Protein AF-A0A1I0WMF3-F1 (afdb_monomer)

Solvent-accessible surface area (backbone atoms only — not comparable to full-atom values): 7806 Å² total; per-residue (Å²): 142,84,91,87,80,87,80,76,82,78,77,78,74,80,68,86,58,58,61,56,57,52,50,53,50,50,50,52,55,50,51,55,55,56,62,73,62,70,67,76,89,66,51,77,66,56,52,51,54,52,49,50,53,51,51,50,56,37,49,51,33,21,50,54,18,21,52,50,16,36,54,51,40,50,48,37,32,77,70,33,51,95,47,42,33,64,52,44,76,68,41,94,58,56,62,61,65,47,48,67,49,29,49,57,34,15,50,52,32,8,50,49,34,25,50,51,51,62,73,66,53,67,74,74,56,80,66,53,65,68,68,72,75,60,133

pLDDT: mean 79.72, std 16.4, range [41.88, 98.69]

Sequence (135 aa):
MRIRGLSLPMIKLPDPEGWLRRWAGRKRARAAFLHNSRKPRMTPEEARRDHWQMLRFLGLHAAVGALIGTAASLSLIVLDIGGLGRLFARASNHALPLILVIVPFASLFGGAAAATAILTLPYQTKYRDEDEDRP

Foldseek 3Di:
DDDDDDDDPPPPDPDPCVVVVVVVVVVVVVVVVVVVPPDPPDDPVRVVVVVVVLVVLLQVQLQVQLVVLQVVLVCCLVVCPVPNVVVLVPDPDNVVSSCVRSVVSSRVRSVVSSVVSVVPPPPVVVPPVVVVPDD

Mean predicted aligned error: 14.44 Å

Secondary structure (DSSP, 8-state):
---------------TTHHHHHHHHHHHHHHHHHHTT------HHHHHHHHHHHHHHHHHHHHHHHHHHHHHHHHHHHTTGGGHHHHHHT-S-SHHHHHHHHHHHHHHHHHHHHHHHHHH--TTTTTTHHHHS--

Structure (mmCIF, N/CA/C/O backbone):
data_AF-A0A1I0WMF3-F1
#
_entry.id   AF-A0A1I0WMF3-F1
#
loop_
_atom_site.group_PDB
_atom_site.id
_atom_site.type_symbol
_atom_site.label_atom_id
_atom_site.label_alt_id
_atom_site.label_comp_id
_atom_site.label_asym_id
_atom_site.label_entity_id
_atom_site.label_seq_id
_atom_site.pdbx_PDB_ins_code
_atom_site.Cartn_x
_atom_site.Cartn_y
_atom_site.Cartn_z
_atom_site.occupancy
_atom_site.B_iso_or_equiv
_atom_site.auth_seq_id
_atom_site.auth_comp_id
_atom_site.auth_asym_id
_atom_site.auth_atom_id
_atom_site.pdbx_PDB_model_num
ATOM 1 N N . MET A 1 1 ? 64.592 -54.337 6.634 1.00 47.94 1 MET A N 1
ATOM 2 C CA . MET A 1 1 ? 64.377 -53.185 7.538 1.00 47.94 1 MET A CA 1
ATOM 3 C C . MET A 1 1 ? 65.040 -51.956 6.914 1.00 47.94 1 MET A C 1
ATOM 5 O O . MET A 1 1 ? 66.260 -51.905 6.867 1.00 47.94 1 MET A O 1
ATOM 9 N N . ARG A 1 2 ? 64.267 -51.029 6.325 1.00 41.88 2 ARG A N 1
ATOM 10 C CA . ARG A 1 2 ? 64.772 -49.767 5.747 1.00 41.88 2 ARG A CA 1
ATOM 11 C C . ARG A 1 2 ? 63.706 -48.687 5.932 1.00 41.88 2 ARG A C 1
ATOM 13 O O . ARG A 1 2 ? 62.623 -48.787 5.371 1.00 41.88 2 ARG A O 1
ATOM 20 N N . ILE A 1 3 ? 64.010 -47.701 6.769 1.00 57.88 3 ILE A N 1
ATOM 21 C CA . ILE A 1 3 ? 63.195 -46.502 6.988 1.00 57.88 3 ILE A CA 1
ATOM 22 C C . ILE A 1 3 ? 63.621 -45.452 5.955 1.00 57.88 3 ILE A C 1
ATOM 24 O O . ILE A 1 3 ? 64.824 -45.260 5.777 1.00 57.88 3 ILE A O 1
ATOM 28 N N . ARG A 1 4 ? 62.646 -44.762 5.344 1.00 49.53 4 ARG A N 1
ATOM 29 C CA . ARG A 1 4 ? 62.584 -43.302 5.072 1.00 49.53 4 ARG A CA 1
ATOM 30 C C . ARG A 1 4 ? 61.906 -42.990 3.737 1.00 49.53 4 ARG A C 1
ATOM 32 O O . ARG A 1 4 ? 62.306 -43.486 2.693 1.00 49.53 4 ARG A O 1
ATOM 39 N N . GLY A 1 5 ? 60.947 -42.070 3.802 1.00 50.56 5 GLY A N 1
ATOM 40 C CA . GLY A 1 5 ? 60.335 -41.417 2.650 1.00 50.56 5 GLY A CA 1
ATOM 41 C C . GLY A 1 5 ? 59.314 -40.367 3.084 1.00 50.56 5 GLY A C 1
ATOM 42 O O . GLY A 1 5 ? 58.134 -40.506 2.789 1.00 50.56 5 GLY A O 1
ATOM 43 N N . LEU A 1 6 ? 59.752 -39.352 3.842 1.00 54.50 6 LEU A N 1
ATOM 44 C CA . LEU A 1 6 ? 58.953 -38.150 4.105 1.00 54.50 6 LEU A CA 1
ATOM 45 C C . LEU A 1 6 ? 58.632 -37.475 2.764 1.00 54.50 6 LEU A C 1
ATOM 47 O O . LEU A 1 6 ? 59.530 -36.963 2.099 1.00 54.50 6 LEU A O 1
ATOM 51 N N . SER A 1 7 ? 57.359 -37.473 2.378 1.00 55.72 7 SER A N 1
ATOM 52 C CA . SER A 1 7 ? 56.871 -36.695 1.239 1.00 55.72 7 SER A CA 1
ATOM 53 C C . SER A 1 7 ? 56.570 -35.277 1.721 1.00 55.72 7 SER A C 1
ATOM 55 O O . SER A 1 7 ? 55.611 -35.059 2.458 1.00 55.72 7 SER A O 1
ATOM 57 N N . LEU A 1 8 ? 57.424 -34.319 1.358 1.00 60.72 8 LEU A N 1
ATOM 58 C CA . LEU A 1 8 ? 57.193 -32.898 1.619 1.00 60.72 8 LEU A CA 1
ATOM 59 C C . LEU A 1 8 ? 56.001 -32.414 0.772 1.00 60.72 8 LEU A C 1
ATOM 61 O O . LEU A 1 8 ? 55.981 -32.682 -0.433 1.00 60.72 8 LEU A O 1
ATOM 65 N N . PRO A 1 9 ? 55.023 -31.686 1.341 1.00 57.09 9 PRO A N 1
ATOM 66 C CA . PRO A 1 9 ? 53.995 -31.036 0.542 1.00 57.09 9 PRO A CA 1
ATOM 67 C C . PRO A 1 9 ? 54.660 -29.963 -0.325 1.00 57.09 9 PRO A C 1
ATOM 69 O O . PRO A 1 9 ? 55.214 -28.986 0.177 1.00 57.09 9 PRO A O 1
ATOM 72 N N . MET A 1 10 ? 54.632 -30.170 -1.641 1.00 50.84 10 MET A N 1
ATOM 73 C CA . MET A 1 10 ? 55.092 -29.201 -2.630 1.00 50.84 10 MET A CA 1
ATOM 74 C C . MET A 1 10 ? 54.294 -27.902 -2.442 1.00 50.84 10 MET A C 1
ATOM 76 O O . MET A 1 10 ? 53.097 -27.848 -2.732 1.00 50.84 10 MET A O 1
ATOM 80 N N . ILE A 1 11 ? 54.944 -26.857 -1.928 1.00 61.97 11 ILE A N 1
ATOM 81 C CA . ILE A 1 11 ? 54.381 -25.507 -1.875 1.00 61.97 11 ILE A CA 1
ATOM 82 C C . ILE A 1 11 ? 54.175 -25.072 -3.330 1.00 61.97 11 ILE A C 1
ATOM 84 O O . ILE A 1 11 ? 55.137 -24.795 -4.044 1.00 61.97 11 ILE A O 1
ATOM 88 N N . LYS A 1 12 ? 52.916 -25.065 -3.790 1.00 65.62 12 LYS A N 1
ATOM 89 C CA . LYS A 1 12 ? 52.531 -24.495 -5.087 1.00 65.62 12 LYS A CA 1
ATOM 90 C C . LYS A 1 12 ? 52.986 -23.037 -5.108 1.00 65.62 12 LYS A C 1
ATOM 92 O O . LYS A 1 12 ? 52.430 -22.218 -4.376 1.00 65.62 12 LYS A O 1
ATOM 97 N N . LEU A 1 13 ? 53.985 -22.716 -5.932 1.00 65.88 13 LEU A N 1
ATOM 98 C CA . LEU A 1 13 ? 54.371 -21.327 -6.156 1.00 65.88 13 LEU A CA 1
ATOM 99 C C . LEU A 1 13 ? 53.162 -20.546 -6.706 1.00 65.88 13 LEU A C 1
ATOM 101 O O . LEU A 1 13 ? 52.425 -21.078 -7.544 1.00 65.88 13 LEU A O 1
ATOM 105 N N . PRO A 1 14 ? 52.937 -19.305 -6.243 1.00 68.19 14 PRO A N 1
ATOM 106 C CA . PRO A 1 14 ? 51.873 -18.463 -6.768 1.00 68.19 14 PRO A CA 1
ATOM 107 C C . PRO A 1 14 ? 52.100 -18.204 -8.262 1.00 68.19 14 PRO A C 1
ATOM 109 O O . PRO A 1 14 ? 53.180 -17.787 -8.668 1.00 68.19 14 PRO A O 1
ATOM 112 N N . ASP A 1 15 ? 51.067 -18.469 -9.067 1.00 75.38 15 ASP A N 1
ATOM 113 C CA . ASP A 1 15 ? 51.066 -18.282 -10.520 1.00 75.38 15 ASP A CA 1
ATOM 114 C C . ASP A 1 15 ? 51.339 -16.802 -10.875 1.00 75.38 15 ASP A C 1
ATOM 116 O O . ASP A 1 15 ? 50.484 -15.944 -10.605 1.00 75.38 15 ASP A O 1
ATOM 120 N N . PRO A 1 16 ? 52.500 -16.482 -11.482 1.00 72.75 16 PRO A N 1
ATOM 121 C CA . PRO A 1 16 ? 52.890 -15.109 -11.787 1.00 72.75 16 PRO A CA 1
ATOM 122 C C . PRO A 1 16 ? 52.038 -14.488 -12.900 1.00 72.75 16 PRO A C 1
ATOM 124 O O . PRO A 1 16 ? 51.988 -13.264 -13.006 1.00 72.75 16 PRO A O 1
ATOM 127 N N . GLU A 1 17 ? 51.312 -15.283 -13.692 1.00 76.81 17 GLU A N 1
ATOM 128 C CA . GLU A 1 17 ? 50.462 -14.792 -14.784 1.00 76.81 17 GLU A CA 1
ATOM 129 C C . GLU A 1 17 ? 48.965 -14.811 -14.447 1.00 76.81 17 GLU A C 1
ATOM 131 O O . GLU A 1 17 ? 48.122 -14.304 -15.200 1.00 76.81 17 GLU A O 1
ATOM 136 N N . GLY A 1 18 ? 48.608 -15.313 -13.263 1.00 76.81 18 GLY A N 1
ATOM 137 C CA . GLY A 1 18 ? 47.228 -15.344 -12.787 1.00 76.81 18 GLY A CA 1
ATOM 138 C C . GLY A 1 18 ? 46.605 -13.947 -12.668 1.00 76.81 18 GLY A C 1
ATOM 139 O O . GLY A 1 18 ? 45.385 -13.784 -12.765 1.00 76.81 18 GLY A O 1
ATOM 140 N N . TRP A 1 19 ? 47.407 -12.894 -12.481 1.00 75.50 19 TRP A N 1
ATOM 141 C CA . TRP A 1 19 ? 46.902 -11.515 -12.475 1.00 75.50 19 TRP A CA 1
ATOM 142 C C . TRP A 1 19 ? 46.526 -11.017 -13.882 1.00 75.50 19 TRP A C 1
ATOM 144 O O . TRP A 1 19 ? 45.509 -10.329 -14.010 1.00 75.50 19 TRP A O 1
ATOM 154 N N . LEU A 1 20 ? 47.259 -11.424 -14.927 1.00 78.69 20 LEU A N 1
ATOM 155 C CA . LEU A 1 20 ? 46.979 -11.072 -16.325 1.00 78.69 20 LEU A CA 1
ATOM 156 C C . LEU A 1 20 ? 45.687 -11.726 -16.807 1.00 78.69 20 LEU A C 1
ATOM 158 O O . LEU A 1 20 ? 44.822 -11.043 -17.357 1.00 78.69 20 LEU A O 1
ATOM 162 N N . ARG A 1 21 ? 45.495 -13.022 -16.521 1.00 80.50 21 ARG A N 1
ATOM 163 C CA . ARG A 1 21 ? 44.248 -13.733 -16.864 1.00 80.50 21 ARG A CA 1
ATOM 164 C C . ARG A 1 21 ? 43.040 -13.116 -16.158 1.00 80.50 21 ARG A C 1
ATOM 166 O O . ARG A 1 21 ? 42.008 -12.888 -16.789 1.00 80.50 21 ARG A O 1
ATOM 173 N N . ARG A 1 22 ? 43.183 -12.749 -14.877 1.00 78.44 22 ARG A N 1
ATOM 174 C CA . ARG A 1 22 ? 42.142 -12.026 -14.121 1.00 78.44 22 ARG A CA 1
ATOM 175 C C . ARG A 1 22 ? 41.869 -10.634 -14.694 1.00 78.44 22 ARG A C 1
ATOM 177 O O . ARG A 1 22 ? 40.714 -10.223 -14.777 1.00 78.44 22 ARG A O 1
ATOM 184 N N . TRP A 1 23 ? 42.898 -9.902 -15.118 1.00 73.12 23 TRP A N 1
ATOM 185 C CA . TRP A 1 23 ? 42.734 -8.585 -15.737 1.00 73.12 23 TRP A CA 1
ATOM 186 C C . TRP A 1 23 ? 42.064 -8.663 -17.116 1.00 73.12 23 TRP A C 1
ATOM 188 O O . TRP A 1 23 ? 41.138 -7.894 -17.386 1.00 73.12 23 TRP A O 1
ATOM 198 N N . ALA A 1 24 ? 42.445 -9.635 -17.945 1.00 79.81 24 ALA A N 1
ATOM 199 C CA . ALA A 1 24 ? 41.810 -9.900 -19.234 1.00 79.81 24 ALA A CA 1
ATOM 200 C C . ALA A 1 24 ? 40.341 -10.336 -19.072 1.00 79.81 24 ALA A C 1
ATOM 202 O O . ALA A 1 24 ? 39.470 -9.847 -19.794 1.00 79.81 24 ALA A O 1
ATOM 203 N N . GLY A 1 25 ? 40.045 -11.182 -18.077 1.00 75.31 25 GLY A N 1
ATOM 204 C CA . GLY A 1 25 ? 38.676 -11.567 -17.718 1.00 75.31 25 GLY A CA 1
ATOM 205 C C . GLY A 1 25 ? 37.821 -10.369 -17.297 1.00 75.31 25 GLY A C 1
ATOM 206 O O . GLY A 1 25 ? 36.711 -10.195 -17.799 1.00 75.31 25 GLY A O 1
ATOM 207 N N . ARG A 1 26 ? 38.372 -9.468 -16.468 1.00 73.69 26 ARG A N 1
ATOM 208 C CA . ARG A 1 26 ? 37.697 -8.214 -16.087 1.00 73.69 26 ARG A CA 1
ATOM 209 C C . ARG A 1 26 ? 37.403 -7.316 -17.285 1.00 73.69 26 ARG A C 1
ATOM 211 O O . ARG A 1 26 ? 36.330 -6.724 -17.330 1.00 73.69 26 ARG A O 1
ATOM 218 N N . LYS A 1 27 ? 38.307 -7.217 -18.266 1.00 69.25 27 LYS A N 1
ATOM 219 C CA . LYS A 1 27 ? 38.054 -6.421 -19.480 1.00 69.25 27 LYS A CA 1
ATOM 220 C C . LYS A 1 27 ? 36.918 -6.985 -20.329 1.00 69.25 27 LYS A C 1
ATOM 222 O O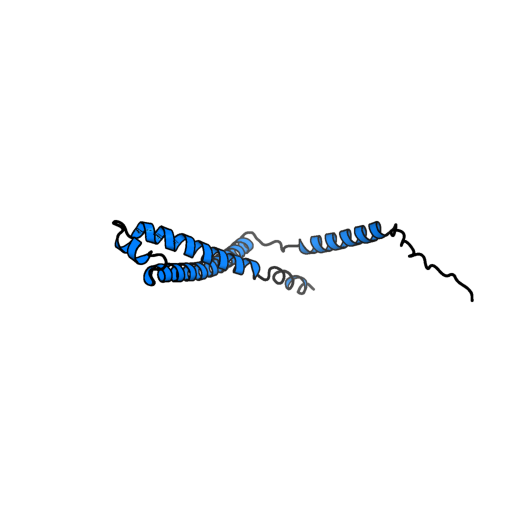 . LYS A 1 27 ? 36.094 -6.203 -20.789 1.00 69.25 27 LYS A O 1
ATOM 227 N N . ARG A 1 28 ? 36.830 -8.310 -20.491 1.00 68.38 28 ARG A N 1
ATOM 228 C CA . ARG A 1 28 ? 35.714 -8.942 -21.222 1.00 68.38 28 ARG A CA 1
ATOM 229 C C . ARG A 1 28 ? 34.385 -8.781 -20.494 1.00 68.38 28 ARG A C 1
ATOM 231 O O . ARG A 1 28 ? 33.411 -8.397 -21.125 1.00 68.38 28 ARG A O 1
ATOM 238 N N . ALA A 1 29 ? 34.359 -8.978 -19.174 1.00 66.75 29 ALA A N 1
ATOM 239 C CA . ALA A 1 29 ? 33.163 -8.731 -18.366 1.00 66.75 29 ALA A CA 1
ATOM 240 C C . ALA A 1 29 ? 32.701 -7.266 -18.465 1.00 66.75 29 ALA A C 1
ATOM 242 O O . ALA A 1 29 ? 31.514 -6.981 -18.591 1.00 66.75 29 ALA A O 1
ATOM 243 N N . ARG A 1 30 ? 33.653 -6.328 -18.485 1.00 63.66 30 ARG A N 1
ATOM 244 C CA . ARG A 1 30 ? 33.381 -4.897 -18.643 1.00 63.66 30 ARG A CA 1
ATOM 245 C C . ARG A 1 30 ? 32.901 -4.544 -20.057 1.00 63.66 30 ARG A C 1
ATOM 247 O O . ARG A 1 30 ? 32.010 -3.718 -20.190 1.00 63.66 30 ARG A O 1
ATOM 254 N N . ALA A 1 31 ? 33.430 -5.188 -21.098 1.00 64.12 31 ALA A N 1
ATOM 255 C CA . ALA A 1 31 ? 32.948 -5.031 -22.473 1.00 64.12 31 ALA A CA 1
ATOM 256 C C . ALA A 1 31 ? 31.533 -5.612 -22.663 1.00 64.12 31 ALA A C 1
ATOM 258 O O . ALA A 1 31 ? 30.696 -4.970 -23.289 1.00 64.12 31 ALA A O 1
ATOM 259 N N . ALA A 1 32 ? 31.237 -6.765 -22.055 1.00 62.56 32 ALA A N 1
ATOM 260 C CA . ALA A 1 32 ? 29.894 -7.347 -22.033 1.00 62.56 32 ALA A CA 1
ATOM 261 C C . ALA A 1 32 ? 28.889 -6.449 -21.284 1.00 62.56 32 ALA A C 1
ATOM 263 O O . ALA A 1 32 ? 27.772 -6.240 -21.750 1.00 62.56 32 ALA A O 1
ATOM 264 N N . PHE A 1 33 ? 29.306 -5.830 -20.174 1.00 60.91 33 PHE A N 1
ATOM 265 C CA . PHE A 1 33 ? 28.498 -4.837 -19.459 1.00 60.91 33 PHE A CA 1
ATOM 266 C C . PHE A 1 33 ? 28.219 -3.577 -20.301 1.00 60.91 33 PHE A C 1
ATOM 268 O O . PHE A 1 33 ? 27.115 -3.036 -20.268 1.00 60.91 33 PHE A O 1
ATOM 275 N N . LEU A 1 34 ? 29.197 -3.123 -21.093 1.00 59.53 34 LEU A N 1
ATOM 276 C CA . LEU A 1 34 ? 29.028 -1.980 -21.996 1.00 59.53 34 LEU A CA 1
ATOM 277 C C . LEU A 1 34 ? 28.126 -2.308 -23.197 1.00 59.53 34 LEU A C 1
ATOM 279 O O . LEU A 1 34 ? 27.387 -1.435 -23.645 1.00 59.53 34 LEU A O 1
ATOM 283 N N . HIS A 1 35 ? 28.122 -3.556 -23.679 1.00 56.06 35 HIS A N 1
ATOM 284 C CA . HIS A 1 35 ? 27.193 -3.995 -24.726 1.00 56.06 35 HIS A CA 1
ATOM 285 C C . HIS A 1 35 ? 25.728 -3.941 -24.253 1.00 56.06 35 HIS A C 1
ATOM 287 O O . HIS A 1 35 ? 24.855 -3.535 -25.013 1.00 56.06 35 HIS A O 1
ATOM 293 N N . ASN A 1 36 ? 25.473 -4.224 -22.971 1.00 54.59 36 ASN A N 1
ATOM 294 C CA . ASN A 1 36 ? 24.152 -4.133 -22.330 1.00 54.59 36 ASN A CA 1
ATOM 295 C C . ASN A 1 36 ? 23.660 -2.681 -22.096 1.00 54.59 36 ASN A C 1
ATOM 297 O O . ASN A 1 36 ? 22.574 -2.454 -21.573 1.00 54.59 36 ASN A O 1
ATOM 301 N N . SER A 1 37 ? 24.464 -1.665 -22.436 1.00 55.00 37 SER A N 1
ATOM 302 C CA . SER A 1 37 ? 24.105 -0.248 -22.248 1.00 55.00 37 SER A CA 1
ATOM 303 C C . SER A 1 37 ? 23.506 0.411 -23.494 1.00 55.00 37 SER A C 1
ATOM 305 O O . SER A 1 37 ? 23.170 1.597 -23.443 1.00 55.00 37 SER A O 1
ATOM 307 N N . ARG A 1 38 ? 23.338 -0.317 -24.608 1.00 56.53 38 ARG A N 1
ATOM 308 C CA . ARG A 1 38 ? 22.601 0.185 -25.779 1.00 56.53 38 ARG A CA 1
ATOM 309 C C . ARG A 1 38 ? 21.097 0.130 -25.513 1.00 56.53 38 ARG A C 1
ATOM 311 O O . ARG A 1 38 ? 20.370 -0.606 -26.160 1.00 56.53 38 ARG A O 1
ATOM 318 N N . LYS A 1 39 ? 20.620 0.928 -24.554 1.00 58.22 39 LYS A N 1
ATOM 319 C CA . LYS A 1 39 ? 19.186 1.202 -24.454 1.00 58.22 39 LYS A CA 1
ATOM 320 C C . LYS A 1 39 ? 18.742 1.819 -25.787 1.00 58.22 39 LYS A C 1
ATOM 322 O O . LYS A 1 39 ? 19.389 2.784 -26.218 1.00 58.22 39 LYS A O 1
ATOM 327 N N . PRO A 1 40 ? 17.688 1.296 -26.435 1.00 64.44 40 PRO A N 1
ATOM 328 C CA . PRO A 1 40 ? 17.093 1.940 -27.596 1.00 64.44 40 PRO A CA 1
ATOM 329 C C . PRO A 1 40 ? 16.849 3.416 -27.276 1.00 64.44 40 PRO A C 1
ATOM 331 O O . PRO A 1 40 ? 16.430 3.756 -26.164 1.00 64.44 40 PRO A O 1
ATOM 334 N N . ARG A 1 41 ? 17.161 4.317 -28.215 1.00 64.56 41 ARG A N 1
ATOM 335 C CA . ARG A 1 41 ? 16.834 5.737 -28.048 1.00 64.56 41 ARG A CA 1
ATOM 336 C C . ARG A 1 41 ? 15.315 5.882 -28.126 1.00 64.56 41 ARG A C 1
ATOM 338 O O . ARG A 1 41 ? 14.783 6.084 -29.208 1.00 64.56 41 ARG A O 1
ATOM 345 N N . MET A 1 42 ? 14.641 5.755 -26.986 1.00 68.44 42 MET A N 1
ATOM 346 C CA . MET A 1 42 ? 13.215 6.045 -26.870 1.00 68.44 42 MET A CA 1
ATOM 347 C C . MET A 1 42 ? 12.982 7.535 -27.070 1.00 68.44 42 MET A C 1
ATOM 349 O O . MET A 1 42 ? 13.722 8.379 -26.547 1.00 68.44 42 MET A O 1
ATOM 353 N N . THR A 1 43 ? 11.923 7.859 -27.796 1.00 81.62 43 THR A N 1
ATOM 354 C CA . THR A 1 43 ? 11.415 9.226 -27.818 1.00 81.62 43 THR A CA 1
ATOM 355 C C . THR A 1 43 ? 10.901 9.607 -26.417 1.00 81.62 43 THR A C 1
ATOM 357 O O . THR A 1 43 ? 10.488 8.734 -25.644 1.00 81.62 43 THR A O 1
ATOM 360 N N . PRO A 1 44 ? 10.904 10.901 -26.041 1.00 80.00 44 PRO A N 1
ATOM 361 C CA . PRO A 1 44 ? 10.408 11.340 -24.732 1.00 80.00 44 PRO A CA 1
ATOM 362 C C . PRO A 1 44 ? 8.972 10.876 -24.430 1.00 80.00 44 PRO A C 1
ATOM 364 O O . PRO A 1 44 ? 8.622 10.621 -23.278 1.00 80.00 44 PRO A O 1
ATOM 367 N N . GLU A 1 45 ? 8.149 10.736 -25.471 1.00 82.94 45 GLU A N 1
ATOM 368 C CA . GLU A 1 45 ? 6.762 10.276 -25.376 1.00 82.94 45 GLU A CA 1
ATOM 369 C C . GLU A 1 45 ? 6.653 8.778 -25.057 1.00 82.94 45 GLU A C 1
ATOM 371 O O . GLU A 1 45 ? 5.866 8.382 -24.191 1.00 82.94 45 GLU A O 1
ATOM 376 N N . GLU A 1 46 ? 7.477 7.940 -25.690 1.00 81.50 46 GLU A N 1
ATOM 377 C CA . GLU A 1 46 ? 7.514 6.493 -25.437 1.00 81.50 46 GLU A CA 1
ATOM 378 C C . GLU A 1 46 ? 7.977 6.186 -24.012 1.00 81.50 46 GLU A C 1
ATOM 380 O O . GLU A 1 46 ? 7.351 5.383 -23.316 1.00 81.50 46 GLU A O 1
ATOM 385 N N . ALA A 1 47 ? 9.001 6.897 -23.531 1.00 82.56 47 ALA A N 1
ATOM 386 C CA . ALA A 1 47 ? 9.487 6.752 -22.161 1.00 82.56 47 ALA A CA 1
ATOM 387 C C . ALA A 1 47 ? 8.411 7.117 -21.121 1.00 82.56 47 ALA A C 1
ATOM 389 O O . ALA A 1 47 ? 8.286 6.457 -20.086 1.00 82.56 47 ALA A O 1
ATOM 390 N N . ARG A 1 48 ? 7.594 8.145 -21.393 1.00 84.50 48 ARG A N 1
ATOM 391 C CA . ARG A 1 48 ? 6.506 8.558 -20.495 1.00 84.50 48 ARG A CA 1
ATOM 392 C C . ARG A 1 48 ? 5.385 7.523 -20.442 1.00 84.50 48 ARG A C 1
ATOM 394 O O . ARG A 1 48 ? 4.879 7.235 -19.356 1.00 84.50 48 ARG A O 1
ATOM 401 N N . ARG A 1 49 ? 4.998 6.956 -21.588 1.00 85.12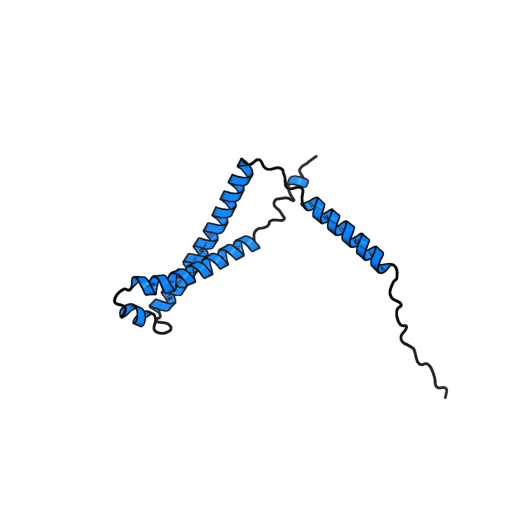 49 ARG A N 1
ATOM 402 C CA . ARG A 1 49 ? 3.970 5.906 -21.649 1.00 85.12 49 ARG A CA 1
ATOM 403 C C . ARG A 1 49 ? 4.434 4.632 -20.936 1.00 85.12 49 ARG A C 1
ATOM 405 O O . ARG A 1 49 ? 3.654 4.065 -20.173 1.00 85.12 49 ARG A O 1
ATOM 412 N N . ASP A 1 50 ? 5.694 4.246 -21.117 1.00 84.38 50 ASP A N 1
ATOM 413 C CA . ASP A 1 50 ? 6.291 3.104 -20.418 1.00 84.38 50 ASP A CA 1
ATOM 414 C C . ASP A 1 50 ? 6.317 3.310 -18.895 1.00 84.38 50 ASP A C 1
ATOM 416 O O . ASP A 1 50 ? 5.890 2.451 -18.120 1.00 84.38 50 ASP A O 1
ATOM 4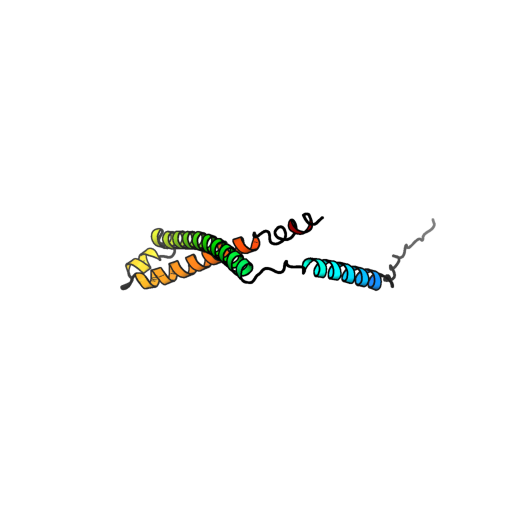20 N N . HIS A 1 51 ? 6.721 4.504 -18.450 1.00 86.56 51 HIS A N 1
ATOM 421 C CA . HIS A 1 51 ? 6.739 4.846 -17.030 1.00 86.56 51 HIS A CA 1
ATOM 422 C C . HIS A 1 51 ? 5.339 4.800 -16.399 1.00 86.56 51 HIS A C 1
ATOM 424 O O . HIS A 1 51 ? 5.173 4.280 -15.297 1.00 86.56 51 HIS A O 1
ATOM 430 N N . TRP A 1 52 ? 4.311 5.279 -17.106 1.00 91.38 52 TRP A N 1
ATOM 431 C CA . TRP A 1 52 ? 2.922 5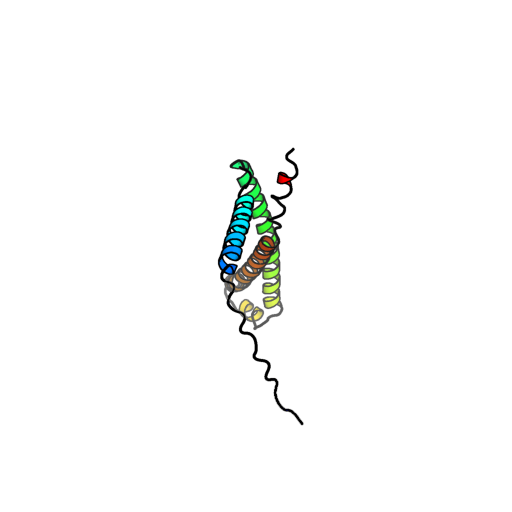.193 -16.645 1.00 91.38 52 TRP A CA 1
ATOM 432 C C . TRP A 1 52 ? 2.428 3.752 -16.499 1.00 91.38 52 TRP A C 1
ATOM 434 O O . TRP A 1 52 ? 1.728 3.441 -15.533 1.00 91.38 52 TRP A O 1
ATOM 444 N N . GLN A 1 53 ? 2.794 2.865 -17.427 1.00 88.88 53 GLN A N 1
ATOM 445 C CA . GLN A 1 53 ? 2.462 1.442 -17.327 1.00 88.88 53 GLN A CA 1
ATOM 446 C C . GLN A 1 53 ? 3.143 0.801 -16.113 1.00 88.88 53 GLN A C 1
ATOM 448 O O . GLN A 1 53 ? 2.490 0.081 -15.354 1.00 88.88 53 GLN A O 1
ATOM 453 N N . MET A 1 54 ? 4.413 1.135 -15.869 1.00 90.00 54 MET A N 1
ATOM 454 C CA . MET A 1 54 ? 5.154 0.679 -14.693 1.00 90.00 54 MET A CA 1
ATOM 455 C C . MET A 1 54 ? 4.537 1.192 -13.381 1.00 90.00 54 MET A C 1
ATOM 457 O O . MET A 1 54 ? 4.327 0.404 -12.460 1.00 90.00 54 MET A O 1
ATOM 461 N N . LEU A 1 55 ? 4.184 2.481 -13.293 1.00 92.12 55 LEU A N 1
ATOM 462 C CA . LEU A 1 55 ? 3.529 3.056 -12.109 1.00 92.12 55 LEU A CA 1
ATOM 463 C C . LEU A 1 55 ? 2.162 2.426 -11.847 1.00 92.12 55 LEU A C 1
ATOM 465 O O . LEU A 1 55 ? 1.822 2.162 -10.697 1.00 92.12 55 LEU A O 1
ATOM 469 N N . ARG A 1 56 ? 1.382 2.148 -12.896 1.00 93.94 56 ARG A N 1
ATOM 470 C CA . ARG A 1 56 ? 0.089 1.469 -12.758 1.00 93.94 56 ARG A CA 1
ATOM 471 C C . ARG A 1 56 ? 0.257 0.031 -12.267 1.00 93.94 56 ARG A C 1
ATOM 473 O O . ARG A 1 56 ? -0.484 -0.391 -11.383 1.00 93.94 56 ARG A O 1
ATOM 480 N N . PHE A 1 57 ? 1.224 -0.705 -12.811 1.00 91.81 57 PHE A N 1
ATOM 481 C CA . PHE A 1 57 ? 1.551 -2.060 -12.363 1.00 91.81 57 PHE A CA 1
ATOM 482 C C . PHE A 1 57 ? 1.964 -2.074 -10.887 1.00 91.81 57 PHE A C 1
ATOM 484 O O . PHE A 1 57 ? 1.443 -2.867 -10.100 1.00 91.81 57 PHE A O 1
ATOM 491 N N . LEU A 1 58 ? 2.841 -1.147 -10.499 1.00 94.44 58 LEU A N 1
ATOM 492 C CA . LEU A 1 58 ? 3.299 -1.001 -9.124 1.00 94.44 58 LEU A CA 1
ATOM 493 C C . LEU A 1 58 ? 2.163 -0.587 -8.183 1.00 94.44 58 LEU A C 1
ATOM 495 O O . LEU A 1 58 ? 2.005 -1.167 -7.112 1.00 94.44 58 LEU A O 1
ATOM 499 N N . GLY A 1 59 ? 1.345 0.378 -8.605 1.00 96.31 59 GLY A N 1
ATOM 500 C CA . GLY A 1 59 ? 0.189 0.862 -7.858 1.00 96.31 59 GLY A CA 1
ATOM 501 C C . GLY A 1 59 ? -0.859 -0.224 -7.627 1.00 96.31 59 GLY A C 1
ATOM 502 O O . GLY A 1 59 ? -1.421 -0.294 -6.539 1.00 96.31 59 GLY A O 1
ATOM 503 N N . LEU A 1 60 ? -1.078 -1.119 -8.597 1.00 97.00 60 LEU A N 1
ATOM 504 C CA . LEU A 1 60 ? -1.986 -2.255 -8.428 1.00 97.00 60 LEU A CA 1
ATOM 505 C C . LEU A 1 60 ? -1.470 -3.236 -7.365 1.00 97.00 60 LEU A C 1
ATOM 507 O O . LEU A 1 60 ? -2.234 -3.649 -6.496 1.00 97.00 60 LEU A O 1
ATOM 511 N N . HIS A 1 61 ? -0.175 -3.564 -7.384 1.00 97.44 61 HIS A N 1
ATOM 512 C CA . HIS A 1 61 ? 0.425 -4.426 -6.359 1.00 97.44 61 HIS A CA 1
ATOM 513 C C . HIS A 1 61 ? 0.405 -3.763 -4.983 1.00 97.44 61 HIS A C 1
ATOM 515 O O . HIS A 1 61 ? 0.042 -4.405 -3.998 1.00 97.44 61 HIS A O 1
ATOM 521 N N . ALA A 1 62 ? 0.717 -2.468 -4.920 1.00 98.00 62 ALA A N 1
ATOM 522 C CA . ALA A 1 62 ? 0.617 -1.690 -3.694 1.00 98.00 62 ALA A CA 1
ATOM 523 C C . ALA A 1 62 ? -0.812 -1.689 -3.136 1.00 98.00 62 ALA A C 1
ATOM 525 O O . ALA A 1 62 ? -0.993 -1.874 -1.937 1.00 98.00 62 ALA A O 1
ATOM 526 N N . ALA A 1 63 ? -1.828 -1.540 -3.991 1.00 98.25 63 ALA A N 1
ATOM 527 C CA . ALA A 1 63 ? -3.231 -1.587 -3.590 1.00 98.25 63 ALA A CA 1
ATOM 528 C C . ALA A 1 63 ? -3.634 -2.967 -3.048 1.00 98.25 63 ALA A C 1
ATOM 530 O O . ALA A 1 63 ? -4.269 -3.044 -1.998 1.00 98.25 63 ALA A O 1
ATOM 531 N N . VAL A 1 64 ? -3.226 -4.055 -3.710 1.00 98.19 64 VAL A N 1
ATOM 532 C CA . VAL A 1 64 ? -3.477 -5.424 -3.222 1.00 98.19 64 VAL A CA 1
ATOM 533 C C . VAL A 1 64 ? -2.806 -5.647 -1.867 1.00 98.19 64 VAL A C 1
ATOM 535 O O . VAL A 1 64 ? -3.451 -6.120 -0.932 1.00 98.19 64 VAL A O 1
ATOM 538 N N . GLY A 1 65 ? -1.539 -5.254 -1.724 1.00 98.31 65 GLY A N 1
ATOM 539 C CA . GLY A 1 65 ? -0.838 -5.326 -0.445 1.00 98.31 65 GLY A CA 1
ATOM 540 C C . GLY A 1 65 ? -1.521 -4.486 0.636 1.00 98.31 65 GLY A C 1
ATOM 541 O O . GLY A 1 65 ? -1.756 -4.972 1.738 1.00 98.31 65 GLY A O 1
ATOM 542 N N . ALA A 1 66 ? -1.926 -3.257 0.320 1.00 98.69 66 ALA A N 1
ATOM 543 C CA . ALA A 1 66 ? -2.625 -2.387 1.258 1.00 98.69 66 ALA A CA 1
ATOM 544 C C . ALA A 1 66 ? -3.943 -3.001 1.743 1.00 98.69 66 ALA A C 1
ATOM 546 O O . ALA A 1 66 ? -4.198 -2.991 2.944 1.00 98.69 66 ALA A O 1
ATOM 547 N N . LEU A 1 67 ? -4.728 -3.610 0.847 1.00 98.56 67 LEU A N 1
ATOM 548 C CA . LEU A 1 67 ? -5.951 -4.331 1.212 1.00 98.56 67 LEU A CA 1
ATOM 549 C C . LEU A 1 67 ? -5.672 -5.487 2.178 1.00 98.56 67 LEU A C 1
ATOM 551 O O . LEU A 1 67 ? -6.401 -5.649 3.154 1.00 98.56 67 LEU A O 1
ATOM 555 N N . ILE A 1 68 ? -4.599 -6.250 1.953 1.00 98.44 68 ILE A N 1
ATOM 556 C CA . ILE A 1 68 ? -4.178 -7.322 2.868 1.00 98.44 68 ILE A CA 1
ATOM 557 C C . ILE A 1 68 ? -3.800 -6.740 4.238 1.00 98.44 68 ILE A C 1
ATOM 559 O O . ILE A 1 68 ? -4.258 -7.242 5.263 1.00 98.44 68 ILE A O 1
ATOM 563 N N . GLY A 1 69 ? -3.019 -5.657 4.273 1.00 98.38 69 GLY A N 1
ATOM 564 C CA . GLY A 1 69 ? -2.648 -4.980 5.520 1.00 98.38 69 GLY A CA 1
ATOM 565 C C . GLY A 1 69 ? -3.860 -4.422 6.277 1.00 98.38 69 GLY A C 1
ATOM 566 O O . GLY A 1 69 ? -3.963 -4.567 7.499 1.00 98.38 69 GLY A O 1
ATOM 567 N N . THR A 1 70 ? -4.828 -3.843 5.564 1.00 98.38 70 THR A N 1
ATOM 568 C CA . THR A 1 70 ? -6.103 -3.399 6.142 1.00 98.38 70 THR A CA 1
ATOM 569 C C . THR A 1 70 ? -6.909 -4.576 6.689 1.00 98.38 70 THR A C 1
ATOM 571 O O . THR A 1 70 ? -7.374 -4.517 7.824 1.00 98.38 70 THR A O 1
ATOM 574 N N . ALA A 1 71 ? -7.036 -5.674 5.944 1.00 98.31 71 ALA A N 1
ATOM 575 C CA . ALA A 1 71 ? -7.744 -6.863 6.418 1.00 98.31 71 ALA A CA 1
ATOM 576 C C . ALA A 1 71 ? -7.082 -7.462 7.672 1.00 98.31 71 ALA A C 1
ATOM 578 O O . ALA A 1 71 ? -7.771 -7.812 8.633 1.00 98.31 71 ALA A O 1
ATOM 579 N N . ALA A 1 72 ? -5.748 -7.521 7.702 1.00 97.62 72 ALA A N 1
ATOM 580 C CA . ALA A 1 72 ? -4.989 -7.992 8.855 1.00 97.62 72 ALA A CA 1
ATOM 581 C C . ALA A 1 72 ? -5.205 -7.098 10.088 1.00 97.62 72 ALA A C 1
ATOM 583 O O . ALA A 1 72 ? -5.540 -7.599 11.160 1.00 97.62 72 ALA A O 1
ATOM 584 N N . SER A 1 73 ? -5.080 -5.777 9.943 1.00 96.19 73 SER A N 1
ATOM 585 C CA . SER A 1 73 ? -5.302 -4.832 11.049 1.00 96.19 73 SER A CA 1
ATOM 586 C C . SER A 1 73 ? -6.739 -4.857 11.577 1.00 96.19 73 SER A C 1
ATOM 588 O O . SER A 1 73 ? -6.938 -4.880 12.791 1.00 96.19 73 SER A O 1
ATOM 590 N N . LEU A 1 74 ? -7.743 -4.936 10.700 1.00 95.62 74 LEU A N 1
ATOM 591 C CA . LEU A 1 74 ? -9.137 -5.118 11.116 1.00 95.62 74 LEU A CA 1
ATOM 592 C C . LEU A 1 74 ? -9.345 -6.443 11.858 1.00 95.62 74 LEU A C 1
ATOM 594 O O . LEU A 1 74 ? -10.048 -6.469 12.865 1.00 95.62 74 LEU A O 1
ATOM 598 N N . SER A 1 75 ? -8.690 -7.518 11.415 1.00 96.31 75 SER A N 1
ATOM 599 C CA . SER A 1 75 ? -8.746 -8.814 12.101 1.00 96.31 75 SER A CA 1
ATOM 600 C C . SER A 1 75 ? -8.189 -8.720 13.523 1.00 96.31 75 SER A C 1
ATOM 602 O O . SER A 1 75 ? -8.794 -9.260 14.444 1.00 96.31 75 SER A O 1
ATOM 604 N N . LEU A 1 76 ? -7.094 -7.979 13.737 1.00 94.62 76 LEU A N 1
ATOM 605 C CA . LEU A 1 76 ? -6.547 -7.744 15.081 1.00 94.62 76 LEU A CA 1
ATOM 606 C C . LEU A 1 76 ? -7.535 -7.003 15.992 1.00 94.62 76 LEU A C 1
ATOM 608 O O . LEU A 1 76 ? -7.644 -7.336 17.171 1.00 94.62 76 LEU A O 1
ATOM 612 N N . ILE A 1 77 ? -8.256 -6.017 15.452 1.00 92.38 77 ILE A N 1
ATOM 613 C CA . ILE A 1 77 ? -9.240 -5.228 16.205 1.00 92.38 77 ILE A CA 1
ATOM 614 C C . ILE A 1 77 ? -10.463 -6.084 16.553 1.00 92.38 77 ILE A C 1
ATOM 616 O O . ILE A 1 77 ? -10.872 -6.116 17.712 1.00 92.38 77 ILE A O 1
ATOM 620 N N . VAL A 1 78 ? -11.030 -6.794 15.572 1.00 93.69 78 VAL A N 1
ATOM 621 C CA . VAL A 1 78 ? -12.246 -7.610 15.747 1.00 93.69 78 VAL A CA 1
ATOM 622 C C . VAL A 1 78 ? -12.004 -8.787 16.689 1.00 93.69 78 VAL A C 1
ATOM 624 O O . VAL A 1 78 ? -12.847 -9.077 17.533 1.00 93.69 78 VAL A O 1
ATOM 627 N N . LEU A 1 79 ? -10.845 -9.439 16.581 1.00 95.19 79 LEU A N 1
ATOM 628 C CA . LEU A 1 79 ? -10.450 -10.526 17.480 1.00 95.19 79 LEU A CA 1
ATOM 629 C C . LEU A 1 79 ? -9.927 -10.017 18.833 1.00 95.19 79 LEU A C 1
ATOM 631 O O . LEU A 1 79 ? -9.548 -10.822 19.681 1.00 95.19 79 LEU A O 1
ATOM 635 N N . ASP A 1 80 ? -9.896 -8.695 19.030 1.00 90.62 80 ASP A N 1
ATOM 636 C CA . ASP A 1 80 ? -9.448 -8.027 20.252 1.00 90.62 80 ASP A CA 1
ATOM 637 C C . ASP A 1 80 ? -8.040 -8.464 20.706 1.00 90.62 80 ASP A C 1
ATOM 639 O O . ASP A 1 80 ? -7.729 -8.585 21.897 1.00 90.62 80 ASP A O 1
ATOM 643 N N . ILE A 1 81 ? -7.150 -8.683 19.733 1.00 90.31 81 ILE A N 1
ATOM 644 C CA . ILE A 1 81 ? -5.763 -9.083 19.975 1.00 90.31 81 ILE A CA 1
ATOM 645 C C . ILE A 1 81 ? -5.042 -7.950 20.703 1.00 90.31 81 ILE A C 1
ATOM 647 O O . ILE A 1 81 ? -5.076 -6.796 20.279 1.00 90.31 81 ILE A O 1
ATOM 651 N N . GLY A 1 82 ? -4.411 -8.268 21.836 1.00 86.00 82 GLY A N 1
ATOM 652 C CA . GLY A 1 82 ? -3.753 -7.264 22.678 1.00 86.00 82 GLY A CA 1
ATOM 653 C C . GLY A 1 82 ? -4.716 -6.256 23.320 1.00 86.00 82 GLY A C 1
ATOM 654 O O . GLY A 1 82 ? -4.267 -5.225 23.815 1.00 86.00 82 GLY A O 1
ATOM 655 N N . GLY A 1 83 ? -6.030 -6.523 23.316 1.00 86.75 83 GLY A N 1
ATOM 656 C CA . GLY A 1 83 ? -7.043 -5.612 23.854 1.00 86.75 83 GLY A CA 1
ATOM 657 C C . GLY A 1 83 ? -7.356 -4.412 22.954 1.00 86.75 83 GLY A C 1
ATOM 658 O O . GLY A 1 83 ? -7.924 -3.429 23.439 1.00 86.75 83 GLY A O 1
ATOM 659 N N . LEU A 1 84 ? -6.969 -4.463 21.672 1.00 85.75 84 LEU A N 1
ATOM 660 C CA . LEU A 1 84 ? -7.177 -3.375 20.714 1.00 85.75 84 LEU A CA 1
ATOM 661 C C . LEU A 1 84 ? -8.662 -3.049 20.517 1.00 85.75 84 LEU A C 1
ATOM 663 O O . LEU A 1 84 ? -9.028 -1.878 20.537 1.00 85.75 84 LEU A O 1
ATOM 667 N N . GLY A 1 85 ? -9.539 -4.046 20.408 1.00 84.06 85 GLY A N 1
ATOM 668 C CA . GLY A 1 85 ? -10.979 -3.816 20.264 1.00 84.06 85 GLY A CA 1
ATOM 669 C C . GLY A 1 85 ? -11.554 -3.045 21.455 1.00 84.06 85 GLY A C 1
ATOM 670 O O . GLY A 1 85 ? -12.237 -2.031 21.285 1.00 84.06 85 GLY A O 1
ATOM 671 N N . ARG A 1 86 ? -11.200 -3.452 22.682 1.00 85.94 86 ARG A N 1
ATOM 672 C CA . ARG A 1 86 ? -11.609 -2.749 23.917 1.00 85.94 86 ARG A CA 1
ATOM 673 C C . ARG A 1 86 ? -10.966 -1.373 24.092 1.00 85.94 86 ARG A C 1
ATOM 675 O O . ARG A 1 86 ? -11.552 -0.522 24.765 1.00 85.94 86 ARG A O 1
ATOM 682 N N . LEU A 1 87 ? -9.753 -1.171 23.580 1.00 83.88 87 LEU A N 1
ATOM 683 C CA . LEU A 1 87 ? -9.073 0.127 23.597 1.00 83.88 87 LEU A CA 1
ATOM 684 C C . LEU A 1 87 ? -9.805 1.115 22.688 1.00 83.88 87 LEU A C 1
ATOM 686 O O . LEU A 1 87 ? -10.051 2.252 23.083 1.00 83.88 87 LEU A O 1
ATOM 690 N N . PHE A 1 88 ? -10.205 0.651 21.506 1.00 84.75 88 PHE A N 1
ATOM 691 C CA . PHE A 1 88 ? -10.959 1.451 20.557 1.00 84.75 88 PHE A CA 1
ATOM 692 C C . PHE A 1 88 ? -12.340 1.777 21.110 1.00 84.75 88 PHE A C 1
ATOM 694 O O . PHE A 1 88 ? -12.674 2.946 21.166 1.00 84.75 88 PHE A O 1
ATOM 701 N N . ALA A 1 89 ? -13.093 0.802 21.629 1.00 83.88 89 ALA A N 1
ATOM 702 C CA . ALA A 1 89 ? -14.440 1.033 22.169 1.00 83.88 89 ALA A CA 1
ATOM 703 C C . ALA A 1 89 ? -14.505 2.035 23.344 1.00 83.88 89 ALA A C 1
ATOM 705 O O . ALA A 1 89 ? -15.577 2.544 23.663 1.00 83.88 89 ALA A O 1
ATOM 706 N N . ARG A 1 90 ? -13.376 2.295 24.017 1.00 86.06 90 ARG A N 1
ATOM 707 C CA . ARG A 1 90 ? -13.270 3.270 25.115 1.00 86.06 90 ARG A CA 1
ATOM 708 C C . ARG A 1 90 ? -12.762 4.643 24.673 1.00 86.06 90 ARG A C 1
ATOM 710 O O . ARG A 1 90 ? -12.787 5.573 25.477 1.00 86.06 90 ARG A O 1
ATOM 717 N N . ALA A 1 91 ? -12.273 4.783 23.443 1.00 85.50 91 ALA A N 1
ATOM 718 C CA . ALA A 1 91 ? -11.735 6.044 22.960 1.00 85.50 91 ALA A CA 1
ATOM 719 C C . ALA A 1 91 ? -12.870 7.028 22.645 1.00 85.50 91 ALA A C 1
ATOM 721 O O . ALA A 1 91 ? -13.801 6.705 21.921 1.00 85.50 91 ALA A O 1
ATOM 722 N N . SER A 1 92 ? -12.764 8.269 23.124 1.00 83.81 92 SER A N 1
A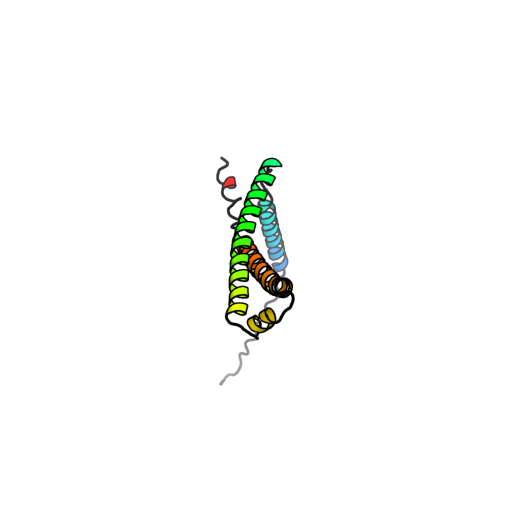TOM 723 C CA . SER A 1 92 ? -13.729 9.329 22.787 1.00 83.81 92 SER A CA 1
ATOM 724 C C . SER A 1 92 ? -13.742 9.665 21.291 1.00 8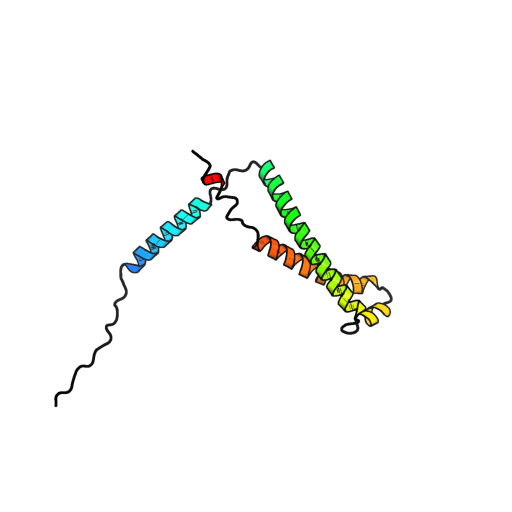3.81 92 SER A C 1
ATOM 726 O O . SER A 1 92 ? -14.761 10.093 20.755 1.00 83.81 92 SER A O 1
ATOM 728 N N . ASN A 1 93 ? -12.613 9.450 20.608 1.00 86.56 93 ASN A N 1
ATOM 729 C CA . ASN A 1 93 ? -12.480 9.559 19.163 1.00 86.56 93 ASN A CA 1
ATOM 730 C C . ASN A 1 93 ? -11.916 8.252 18.594 1.00 86.56 93 ASN A C 1
ATOM 732 O O . ASN A 1 93 ? -10.719 7.982 18.688 1.00 86.56 93 ASN A O 1
ATOM 736 N N . HIS A 1 94 ? -12.786 7.466 17.963 1.00 87.88 94 HIS A N 1
ATOM 737 C CA . HIS A 1 94 ? -12.434 6.182 17.359 1.00 87.88 94 HIS A CA 1
ATOM 738 C C . HIS A 1 94 ? -11.561 6.304 16.099 1.00 87.88 94 HIS A C 1
ATOM 740 O O . HIS A 1 94 ? -10.888 5.343 15.735 1.00 87.88 94 HIS A O 1
ATOM 746 N N . ALA A 1 95 ? -11.541 7.461 15.426 1.00 89.81 95 ALA A N 1
ATOM 747 C CA . ALA A 1 95 ? -10.853 7.610 14.143 1.00 89.81 95 ALA A CA 1
ATOM 748 C C . ALA A 1 95 ? -9.324 7.584 14.290 1.00 89.81 95 ALA A C 1
ATOM 750 O O . ALA A 1 95 ? -8.639 6.938 13.501 1.00 89.81 95 ALA A O 1
ATOM 751 N N . LEU A 1 96 ? -8.788 8.248 15.317 1.00 90.31 96 LEU A N 1
ATOM 752 C CA . LEU A 1 96 ? -7.343 8.328 15.556 1.00 90.31 96 LEU A CA 1
ATOM 753 C C . LEU A 1 96 ? -6.671 6.960 15.760 1.00 90.31 96 LEU A C 1
ATOM 755 O O . LEU A 1 96 ? -5.742 6.660 15.008 1.00 90.31 96 LEU A O 1
ATOM 759 N N . PRO A 1 97 ? -7.104 6.107 16.712 1.00 91.00 97 PRO A N 1
ATOM 760 C CA . PRO A 1 97 ? -6.481 4.799 16.897 1.00 91.00 97 PRO A CA 1
ATOM 761 C C . PRO A 1 97 ? -6.656 3.906 15.661 1.00 91.00 97 PRO A C 1
ATOM 763 O O . PRO A 1 97 ? -5.757 3.140 15.324 1.00 91.00 97 PRO A O 1
ATOM 766 N N . LEU A 1 98 ? -7.762 4.056 14.927 1.00 91.69 98 LEU A N 1
ATOM 767 C CA . LEU A 1 98 ? -8.028 3.292 13.710 1.00 91.69 98 LEU A CA 1
ATOM 768 C C . LEU A 1 98 ? -7.073 3.650 12.578 1.00 91.69 98 LEU A C 1
ATOM 770 O O . LEU A 1 98 ? -6.473 2.756 11.986 1.00 91.69 98 LEU A O 1
ATOM 774 N N . ILE A 1 99 ? -6.843 4.939 12.343 1.00 94.31 99 ILE A N 1
ATOM 775 C CA . ILE A 1 99 ? -5.835 5.409 11.389 1.00 94.31 99 ILE A CA 1
ATOM 776 C C . ILE A 1 99 ? -4.439 4.946 11.823 1.00 94.31 99 ILE A C 1
ATOM 778 O O . ILE A 1 99 ? -3.691 4.421 11.000 1.00 94.31 99 ILE A O 1
ATOM 782 N N . LEU A 1 100 ? -4.107 5.081 13.111 1.00 93.81 100 LEU A N 1
ATOM 783 C CA . LEU A 1 100 ? -2.786 4.741 13.645 1.00 93.81 100 LEU A CA 1
ATOM 784 C C . LEU A 1 100 ? -2.442 3.253 13.501 1.00 93.81 100 LEU A C 1
ATOM 786 O O . LEU A 1 100 ? -1.268 2.914 13.409 1.00 93.81 100 LEU A O 1
ATOM 790 N N . VAL A 1 101 ? -3.441 2.369 13.466 1.00 94.50 101 VAL A N 1
ATOM 791 C CA . VAL A 1 101 ? -3.234 0.929 13.258 1.00 94.50 101 VAL A CA 1
ATOM 792 C C . VAL A 1 101 ? -3.340 0.558 11.780 1.00 94.50 101 VAL A C 1
ATOM 794 O O . VAL A 1 101 ? -2.455 -0.114 11.251 1.00 94.50 101 VAL A O 1
ATOM 797 N N . ILE A 1 102 ? -4.392 0.994 11.084 1.00 96.38 102 ILE A N 1
ATOM 798 C CA . ILE A 1 102 ? -4.648 0.561 9.704 1.00 96.38 102 ILE A CA 1
ATOM 799 C C . ILE A 1 102 ? -3.598 1.120 8.742 1.00 96.38 102 ILE A C 1
ATOM 801 O O . ILE A 1 102 ? -3.091 0.372 7.908 1.00 96.38 102 ILE A O 1
ATOM 805 N N . VAL A 1 103 ? -3.241 2.405 8.848 1.00 97.75 103 VAL A N 1
ATOM 806 C CA . VAL A 1 103 ? -2.315 3.052 7.903 1.00 97.75 103 VAL A CA 1
ATOM 807 C C . VAL A 1 103 ? -0.932 2.398 7.873 1.00 97.75 103 VAL A C 1
ATOM 809 O O . VAL A 1 103 ? -0.476 2.092 6.769 1.00 97.75 103 VAL A O 1
ATOM 812 N N . PRO A 1 104 ? -0.234 2.143 8.998 1.00 97.75 104 PRO A N 1
ATOM 813 C CA . PRO A 1 104 ? 1.074 1.498 8.932 1.00 97.75 104 PRO A CA 1
ATOM 814 C C . PRO A 1 104 ? 0.994 0.056 8.427 1.00 97.75 104 PRO A C 1
ATOM 816 O O . PRO A 1 104 ? 1.858 -0.342 7.651 1.00 97.75 104 PRO A O 1
ATOM 819 N N . PHE A 1 105 ? -0.045 -0.710 8.782 1.00 98.12 105 PHE A N 1
ATOM 820 C CA . PHE A 1 105 ? -0.226 -2.063 8.245 1.00 98.12 105 PHE A 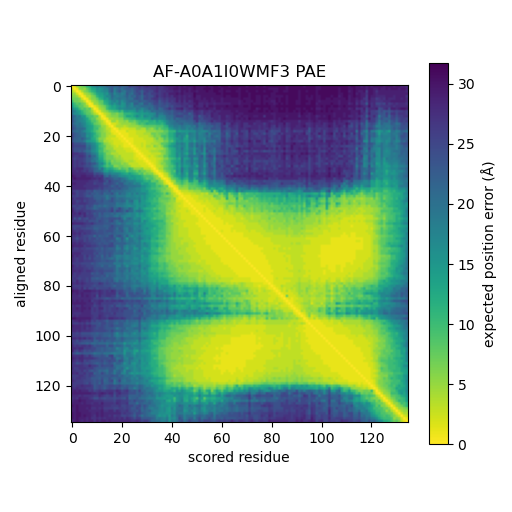CA 1
ATOM 821 C C . PHE A 1 105 ? -0.479 -2.041 6.734 1.00 98.12 105 PHE A C 1
ATOM 823 O O . PHE A 1 105 ? 0.201 -2.740 5.985 1.00 98.12 105 PHE A O 1
ATOM 830 N N . ALA A 1 106 ? -1.406 -1.205 6.265 1.00 98.44 106 ALA A N 1
ATOM 831 C CA . ALA A 1 106 ? -1.663 -1.030 4.839 1.00 98.44 106 ALA A CA 1
ATOM 832 C C . ALA A 1 106 ? -0.398 -0.572 4.091 1.00 98.44 106 ALA A C 1
ATOM 834 O O . ALA A 1 106 ? -0.075 -1.108 3.033 1.00 98.44 106 ALA A O 1
ATOM 835 N N . SER A 1 107 ? 0.367 0.362 4.665 1.00 98.38 107 SER A N 1
ATOM 836 C CA . SER A 1 107 ? 1.607 0.864 4.060 1.00 98.38 107 SER A CA 1
ATOM 837 C C . SER A 1 107 ? 2.694 -0.207 4.001 1.00 98.38 107 SER A C 1
ATOM 839 O O . SER A 1 107 ? 3.361 -0.343 2.978 1.00 98.38 107 SER A O 1
ATOM 841 N N . LEU A 1 108 ? 2.859 -0.994 5.068 1.00 98.31 108 LEU A N 1
ATOM 842 C CA . LEU A 1 108 ? 3.850 -2.066 5.141 1.00 98.31 108 LEU A CA 1
ATOM 843 C C . LEU A 1 108 ? 3.568 -3.149 4.097 1.00 98.31 108 LEU A C 1
ATOM 845 O O . LEU A 1 108 ? 4.451 -3.493 3.313 1.00 98.31 108 LEU A O 1
ATOM 849 N N . PHE A 1 109 ? 2.338 -3.662 4.058 1.00 98.44 109 PHE A N 1
ATOM 850 C CA . PHE A 1 109 ? 1.974 -4.710 3.108 1.00 98.44 109 PHE A CA 1
ATOM 851 C C . PHE A 1 109 ? 1.901 -4.182 1.671 1.00 98.44 109 PHE A C 1
ATOM 853 O O . PHE A 1 109 ? 2.342 -4.869 0.750 1.00 98.44 109 PHE A O 1
ATOM 860 N N . GLY A 1 110 ? 1.409 -2.957 1.463 1.00 98.25 110 GLY A N 1
ATOM 861 C CA . GLY A 1 110 ? 1.421 -2.299 0.156 1.00 98.25 110 GLY A CA 1
ATOM 862 C C . GLY A 1 110 ? 2.840 -2.107 -0.375 1.00 98.25 110 GLY A C 1
ATOM 863 O O . GLY A 1 110 ? 3.138 -2.496 -1.503 1.00 98.25 110 GLY A O 1
ATOM 864 N N . GLY A 1 111 ? 3.745 -1.591 0.457 1.00 97.56 111 GLY A N 1
ATOM 865 C CA . GLY A 1 111 ? 5.159 -1.448 0.122 1.00 97.56 111 GLY A CA 1
ATOM 866 C C . GLY A 1 111 ? 5.837 -2.788 -0.161 1.00 97.56 111 GLY A C 1
ATOM 867 O O . GLY A 1 111 ? 6.574 -2.899 -1.138 1.00 97.56 111 GLY A O 1
ATOM 868 N N . ALA A 1 112 ? 5.548 -3.822 0.634 1.00 98.00 112 ALA A N 1
ATOM 869 C CA . ALA A 1 112 ? 6.084 -5.164 0.417 1.00 98.00 112 ALA A CA 1
ATOM 870 C C . ALA A 1 112 ? 5.624 -5.755 -0.924 1.00 98.00 112 ALA A C 1
ATOM 872 O O . ALA A 1 112 ? 6.459 -6.189 -1.715 1.00 98.00 112 ALA A O 1
ATOM 873 N N . ALA A 1 113 ? 4.324 -5.708 -1.226 1.00 97.69 113 ALA A N 1
ATOM 874 C CA . ALA A 1 113 ? 3.784 -6.201 -2.493 1.00 97.69 113 ALA A CA 1
ATOM 875 C C . ALA A 1 113 ? 4.340 -5.422 -3.696 1.00 97.69 113 ALA A C 1
ATOM 877 O O . ALA A 1 113 ? 4.709 -6.019 -4.709 1.00 97.69 113 ALA A O 1
ATOM 878 N N . ALA A 1 114 ? 4.460 -4.099 -3.571 1.00 96.94 114 ALA A N 1
ATOM 879 C CA . ALA A 1 114 ? 5.088 -3.251 -4.576 1.00 96.94 114 ALA A CA 1
ATOM 880 C C . ALA A 1 114 ? 6.570 -3.616 -4.792 1.00 96.94 114 ALA A C 1
ATOM 882 O O . ALA A 1 114 ? 7.015 -3.766 -5.930 1.00 96.94 114 ALA A O 1
ATOM 883 N N . ALA A 1 115 ? 7.332 -3.826 -3.717 1.00 95.69 115 ALA A N 1
ATOM 884 C CA . ALA A 1 115 ? 8.726 -4.254 -3.798 1.00 95.69 115 ALA A CA 1
ATOM 885 C C . ALA A 1 115 ? 8.860 -5.632 -4.467 1.00 95.69 115 ALA A C 1
ATOM 887 O O . ALA A 1 115 ? 9.704 -5.806 -5.345 1.00 95.69 115 ALA A O 1
ATOM 888 N N . THR A 1 116 ? 7.995 -6.591 -4.126 1.00 95.06 116 THR A N 1
ATOM 889 C CA . THR A 1 116 ? 7.943 -7.900 -4.792 1.00 95.06 116 THR A CA 1
ATOM 890 C C . THR A 1 116 ? 7.656 -7.760 -6.285 1.00 95.06 116 THR A C 1
ATOM 892 O O . THR A 1 116 ? 8.301 -8.424 -7.097 1.00 95.06 116 THR A O 1
ATOM 895 N N . ALA A 1 117 ? 6.745 -6.866 -6.666 1.00 92.31 117 ALA A N 1
ATOM 896 C CA . ALA A 1 117 ? 6.446 -6.586 -8.066 1.00 92.31 117 ALA A CA 1
ATOM 897 C C . ALA A 1 117 ? 7.684 -6.060 -8.812 1.00 92.31 117 ALA A C 1
ATOM 899 O O . ALA A 1 117 ? 7.988 -6.517 -9.910 1.00 92.31 117 ALA A O 1
ATOM 900 N N . ILE A 1 118 ? 8.455 -5.160 -8.193 1.00 90.88 118 ILE A N 1
ATOM 901 C CA . ILE A 1 118 ? 9.714 -4.660 -8.768 1.00 90.88 118 ILE A CA 1
ATOM 902 C C . ILE A 1 118 ? 10.742 -5.786 -8.919 1.00 90.88 118 ILE A C 1
ATOM 904 O O . ILE A 1 118 ? 11.381 -5.893 -9.962 1.00 90.88 118 ILE A O 1
ATOM 908 N N . LEU A 1 119 ? 10.894 -6.638 -7.902 1.00 89.69 119 LEU A N 1
ATOM 909 C CA . LEU A 1 119 ? 11.862 -7.741 -7.919 1.00 89.69 119 LEU A CA 1
ATOM 910 C C . LEU A 1 119 ? 11.528 -8.826 -8.951 1.00 89.69 119 LEU A C 1
ATOM 912 O O . LEU A 1 119 ? 12.427 -9.520 -9.419 1.00 89.69 119 LEU A O 1
ATOM 916 N N . THR A 1 120 ? 10.251 -8.977 -9.297 1.00 87.31 120 THR A N 1
ATOM 917 C CA . THR A 1 120 ? 9.770 -9.991 -10.248 1.00 87.31 120 THR A CA 1
ATOM 918 C C . THR A 1 120 ? 9.657 -9.476 -11.681 1.00 87.31 120 THR A C 1
ATOM 920 O O . THR A 1 120 ? 9.445 -10.274 -12.593 1.00 87.31 120 THR A O 1
ATOM 923 N N . LEU A 1 121 ? 9.841 -8.170 -11.915 1.00 83.12 121 LEU A N 1
ATOM 924 C CA . LEU A 1 121 ? 9.830 -7.606 -13.262 1.00 83.12 121 LEU A CA 1
ATOM 925 C C . LEU A 1 121 ? 10.992 -8.178 -14.103 1.00 83.12 121 LEU A C 1
ATOM 927 O O . LEU A 1 121 ? 12.160 -8.016 -13.735 1.00 83.12 121 LEU A O 1
ATOM 931 N N . PRO A 1 122 ? 10.719 -8.796 -15.269 1.00 71.88 122 PRO A N 1
ATOM 932 C CA . PRO A 1 122 ? 11.742 -9.421 -16.102 1.00 71.88 122 PRO A CA 1
ATOM 933 C C . PRO A 1 122 ? 12.489 -8.379 -16.952 1.00 71.88 122 PRO A C 1
ATOM 935 O O . PRO A 1 122 ? 12.388 -8.353 -18.180 1.00 71.88 122 PRO A O 1
ATOM 938 N N . TYR A 1 123 ? 13.285 -7.526 -16.299 1.00 62.44 123 TYR A N 1
ATOM 939 C CA . TYR A 1 123 ? 14.014 -6.417 -16.937 1.00 62.44 123 TYR A CA 1
ATOM 940 C C . TYR A 1 123 ? 14.983 -6.860 -18.047 1.00 62.44 123 TYR A C 1
ATOM 942 O O . TYR A 1 123 ? 15.297 -6.074 -18.935 1.00 62.44 123 TYR A O 1
ATOM 950 N N . GLN A 1 124 ? 15.461 -8.108 -18.001 1.00 56.28 124 GLN A N 1
ATOM 951 C CA . GLN A 1 124 ? 16.434 -8.644 -18.961 1.00 56.28 124 GLN A CA 1
ATOM 952 C C . GLN A 1 124 ? 15.807 -9.144 -20.268 1.00 56.28 124 GLN A C 1
ATOM 954 O O . GLN A 1 124 ? 16.517 -9.290 -21.255 1.00 56.28 124 GLN A O 1
ATOM 959 N N . THR A 1 125 ? 14.497 -9.405 -20.289 1.00 57.31 125 THR A N 1
ATOM 960 C CA . THR A 1 125 ? 13.812 -9.930 -21.487 1.00 57.31 125 THR A CA 1
ATOM 961 C C . THR A 1 125 ? 13.381 -8.814 -22.433 1.00 57.31 125 THR A C 1
ATOM 963 O O . THR A 1 125 ? 13.554 -8.936 -23.636 1.00 57.31 125 THR A O 1
ATOM 966 N N . LYS A 1 126 ? 12.973 -7.661 -21.883 1.00 56.00 126 LYS A N 1
ATOM 967 C CA . LYS A 1 126 ? 12.480 -6.502 -22.645 1.00 56.00 126 LYS A CA 1
ATOM 968 C C . LYS A 1 126 ? 13.479 -5.927 -23.664 1.00 56.00 126 LYS A C 1
ATOM 970 O O . LYS A 1 126 ? 13.066 -5.210 -24.561 1.00 56.00 126 LYS A O 1
ATOM 975 N N . TYR A 1 127 ? 14.773 -6.211 -23.521 1.00 53.91 127 TYR A N 1
ATOM 976 C CA . TYR A 1 127 ? 15.822 -5.718 -24.423 1.00 53.91 127 TYR A CA 1
ATOM 977 C C . TYR A 1 127 ? 16.496 -6.821 -25.244 1.00 53.91 127 TYR A C 1
ATOM 979 O O . TYR A 1 127 ? 17.373 -6.512 -26.040 1.00 53.91 127 TYR A O 1
ATOM 987 N N . ARG A 1 128 ? 16.139 -8.096 -25.032 1.00 51.44 128 ARG A N 1
ATOM 988 C CA . ARG A 1 128 ? 16.763 -9.218 -25.748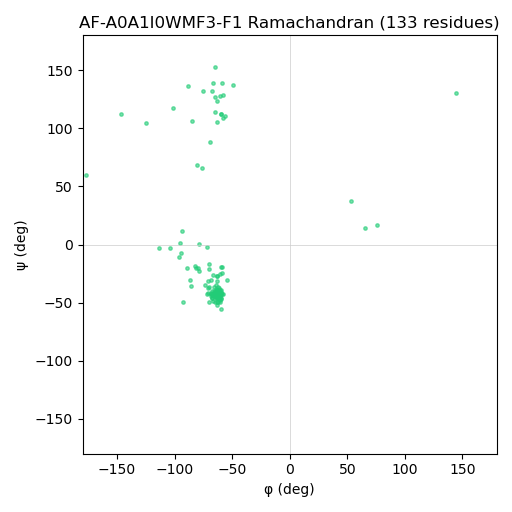 1.00 51.44 128 ARG A CA 1
ATOM 989 C C . ARG A 1 128 ? 16.077 -9.502 -27.083 1.00 51.44 128 ARG A C 1
ATOM 991 O O . ARG A 1 128 ? 16.751 -9.895 -28.022 1.00 51.44 128 ARG A O 1
ATOM 998 N N . ASP A 1 129 ? 14.778 -9.237 -27.166 1.00 54.91 129 ASP A N 1
ATOM 999 C CA . ASP A 1 129 ? 13.969 -9.588 -28.335 1.00 54.91 129 ASP A CA 1
ATOM 1000 C C . ASP A 1 129 ? 14.160 -8.591 -29.504 1.00 54.91 129 ASP A C 1
ATOM 1002 O O . ASP A 1 129 ? 13.993 -8.955 -30.659 1.00 54.91 129 ASP A O 1
ATOM 1006 N N . GLU A 1 130 ? 14.608 -7.353 -29.244 1.00 55.47 130 GLU A N 1
ATOM 1007 C CA . GLU A 1 130 ? 14.869 -6.354 -30.302 1.00 55.47 130 GLU A CA 1
ATOM 1008 C C . GLU A 1 130 ? 16.235 -6.521 -31.001 1.00 55.47 130 GLU 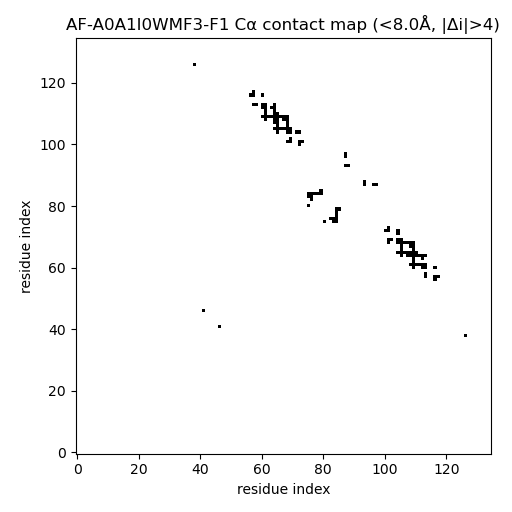A C 1
ATOM 1010 O O . GLU A 1 130 ? 16.425 -6.012 -32.108 1.00 55.47 130 GLU A O 1
ATOM 1015 N N . ASP A 1 131 ? 17.194 -7.219 -30.378 1.00 54.88 131 ASP A N 1
ATOM 1016 C CA . ASP A 1 131 ? 18.515 -7.487 -30.973 1.00 54.88 131 ASP A CA 1
ATOM 1017 C C . ASP A 1 131 ? 18.471 -8.654 -31.985 1.00 54.88 131 ASP A C 1
ATOM 1019 O O . ASP A 1 131 ? 19.352 -8.749 -32.839 1.00 54.88 131 ASP A O 1
ATOM 1023 N N . GLU A 1 132 ? 17.455 -9.523 -31.910 1.00 57.66 132 GLU A N 1
ATOM 1024 C CA . GLU A 1 132 ? 17.290 -10.701 -32.780 1.00 57.66 132 GLU A CA 1
ATOM 1025 C C . GLU A 1 132 ? 16.497 -10.383 -34.069 1.00 57.66 132 GLU A C 1
ATOM 1027 O O . GLU A 1 132 ? 16.675 -11.057 -35.081 1.00 57.66 132 GLU A O 1
ATOM 1032 N N . ASP A 1 133 ? 15.723 -9.289 -34.080 1.00 57.03 133 ASP A N 1
ATOM 1033 C CA . ASP A 1 133 ? 14.874 -8.850 -35.206 1.00 57.03 133 ASP A CA 1
ATOM 1034 C C . ASP A 1 133 ? 15.542 -7.829 -36.160 1.00 57.03 133 ASP A C 1
ATOM 1036 O O . ASP A 1 133 ? 14.883 -7.228 -37.019 1.00 57.03 133 ASP A O 1
ATOM 1040 N N . ARG A 1 134 ? 16.860 -7.606 -36.051 1.00 50.59 134 ARG A N 1
ATOM 1041 C CA . ARG A 1 134 ? 17.605 -6.714 -36.959 1.00 50.59 134 ARG A CA 1
ATOM 1042 C C . ARG A 1 134 ? 18.375 -7.539 -38.011 1.00 50.59 134 ARG A C 1
ATOM 1044 O O . ARG A 1 134 ? 19.251 -8.299 -37.607 1.00 50.59 134 ARG A O 1
ATOM 1051 N N . PRO A 1 135 ? 18.069 -7.403 -39.322 1.00 53.31 135 PRO A N 1
ATOM 1052 C CA . PRO A 1 135 ? 18.692 -8.192 -40.393 1.00 53.31 135 PRO A CA 1
ATOM 1053 C C . PRO A 1 135 ? 20.182 -7.891 -40.594 1.00 53.31 135 PRO A C 1
ATOM 1055 O O . PRO A 1 135 ? 20.611 -6.746 -40.306 1.00 53.31 135 PRO A O 1
#

Nearest PDB structures (foldseek):
  4v1f-assembly1_A  TM=4.564E-01  e=6.371E+00  Mycolicibacterium phlei

Radius of gyration: 30.0 Å; Cα contacts (8 Å, |Δi|>4): 70; chains: 1; bounding box: 79×64×66 Å